Protein AF-A0A7C6F5A3-F1 (afdb_monomer_lite)

Sequence (55 aa):
MYCELHTRTNFSFLQGASHPDELVRQAAEIGLAGIAITDEASVAGIVRAHVTAKE

pLDDT: mean 85.11, std 5.88, range [70.56, 93.06]

Foldseek 3Di:
DAEAAEDEDVLQPPPHDHALLVVLVVCVVVPHPYYHYDHPPDPPRVVNNVVSNVD

Structure (mmCIF, N/CA/C/O backbone):
data_AF-A0A7C6F5A3-F1
#
_entry.id   AF-A0A7C6F5A3-F1
#
loop_
_atom_site.group_PDB
_atom_site.id
_atom_site.type_symbol
_atom_site.label_atom_id
_atom_site.label_alt_id
_atom_site.label_comp_id
_atom_site.label_asym_id
_atom_site.label_entity_id
_atom_site.label_seq_id
_atom_site.pdbx_PDB_ins_code
_atom_site.Cartn_x
_atom_site.Cartn_y
_atom_site.Cartn_z
_atom_site.occupancy
_atom_site.B_iso_or_equiv
_atom_site.auth_seq_id
_atom_site.auth_comp_id
_atom_site.auth_asym_id
_atom_site.auth_atom_id
_atom_site.pdbx_PDB_model_num
ATOM 1 N N . MET A 1 1 ? -17.493 1.089 8.432 1.00 75.00 1 MET A N 1
ATOM 2 C CA . MET A 1 1 ? -16.097 0.722 8.116 1.00 75.00 1 MET A CA 1
ATOM 3 C C . MET A 1 1 ? -15.791 1.195 6.713 1.00 75.00 1 MET A C 1
ATOM 5 O O . MET A 1 1 ? -16.630 0.991 5.845 1.00 75.00 1 MET A O 1
ATOM 9 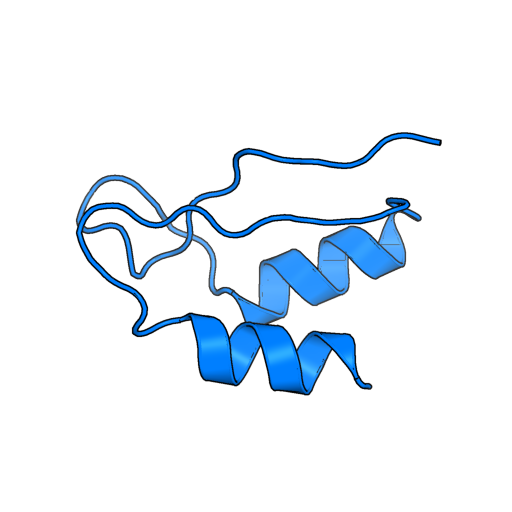N N . TYR A 1 2 ? -14.642 1.834 6.517 1.00 88.19 2 TYR A N 1
ATOM 10 C CA . TYR A 1 2 ? -14.148 2.259 5.209 1.00 88.19 2 TYR A CA 1
ATOM 11 C C . TYR A 1 2 ? -12.840 1.515 4.917 1.00 88.19 2 TYR A C 1
ATOM 13 O O . TYR A 1 2 ? -12.035 1.329 5.832 1.00 88.19 2 TYR A O 1
ATOM 21 N N . CYS A 1 3 ? -12.659 1.075 3.673 1.00 89.88 3 CYS A N 1
ATOM 22 C CA . CYS A 1 3 ? -11.411 0.503 3.178 1.00 89.88 3 CYS A CA 1
ATOM 23 C C . CYS A 1 3 ? -10.954 1.331 1.984 1.00 89.88 3 CYS A C 1
ATOM 25 O O . CYS A 1 3 ? -11.746 1.556 1.069 1.00 89.88 3 CYS A O 1
ATOM 27 N N . GLU A 1 4 ? -9.688 1.731 1.971 1.00 87.94 4 GLU A N 1
ATOM 28 C CA . GLU A 1 4 ? -9.110 2.423 0.824 1.00 87.94 4 GLU A CA 1
ATOM 29 C C . GLU A 1 4 ? -8.582 1.387 -0.167 1.00 87.94 4 GLU A C 1
ATOM 31 O O . GLU A 1 4 ? -7.693 0.608 0.166 1.00 87.94 4 GLU A O 1
ATOM 36 N N . LEU A 1 5 ? -9.144 1.339 -1.375 1.00 91.62 5 LEU A N 1
ATOM 37 C CA . LEU A 1 5 ? -8.801 0.315 -2.369 1.00 91.62 5 LEU A CA 1
ATOM 38 C C . LEU A 1 5 ? -7.921 0.845 -3.507 1.00 91.62 5 LEU A C 1
ATOM 40 O O . LEU A 1 5 ? -7.522 0.063 -4.370 1.00 91.62 5 LEU A O 1
ATOM 44 N N . HIS A 1 6 ? -7.602 2.142 -3.515 1.00 88.94 6 HIS A N 1
ATOM 45 C CA . HIS A 1 6 ? -6.739 2.744 -4.525 1.00 88.94 6 HIS A CA 1
ATOM 46 C C . HIS A 1 6 ? -5.742 3.712 -3.879 1.00 88.94 6 HIS A C 1
ATOM 48 O O . HIS A 1 6 ? -5.916 4.927 -3.905 1.00 88.94 6 HIS A O 1
ATOM 54 N N . THR A 1 7 ? -4.647 3.170 -3.342 1.00 88.94 7 THR A N 1
ATOM 55 C CA . THR A 1 7 ? -3.536 3.971 -2.808 1.00 88.94 7 THR A CA 1
ATOM 56 C C . THR A 1 7 ? -2.273 3.779 -3.633 1.00 88.94 7 THR A C 1
ATOM 58 O O . THR A 1 7 ? -1.925 2.659 -3.995 1.00 88.94 7 THR A O 1
ATOM 61 N N . ARG A 1 8 ? -1.543 4.866 -3.888 1.00 89.81 8 ARG A N 1
ATOM 62 C CA . ARG A 1 8 ? -0.225 4.837 -4.534 1.00 89.81 8 ARG A CA 1
ATOM 63 C C . ARG A 1 8 ? 0.858 5.218 -3.540 1.00 89.81 8 ARG A C 1
ATOM 65 O O . ARG A 1 8 ? 0.654 6.077 -2.687 1.00 89.81 8 ARG A O 1
ATOM 72 N N . THR A 1 9 ? 2.017 4.605 -3.690 1.00 88.81 9 THR A N 1
ATOM 73 C CA . THR A 1 9 ? 3.215 4.859 -2.897 1.00 88.81 9 THR A CA 1
ATOM 74 C C . THR A 1 9 ? 4.277 5.537 -3.757 1.00 88.81 9 THR A C 1
ATOM 76 O O . THR A 1 9 ? 4.129 5.696 -4.969 1.00 88.81 9 THR A O 1
ATOM 79 N N . ASN A 1 10 ? 5.395 5.898 -3.143 1.00 87.50 10 ASN A N 1
ATOM 80 C CA . ASN A 1 10 ? 6.592 6.381 -3.824 1.00 87.50 10 ASN A CA 1
ATOM 81 C C . ASN A 1 10 ? 7.201 5.402 -4.846 1.00 87.50 10 ASN A C 1
ATOM 83 O O . ASN A 1 10 ? 8.088 5.796 -5.603 1.00 87.50 10 ASN A O 1
ATOM 87 N N . PHE A 1 11 ? 6.727 4.154 -4.915 1.00 83.25 11 PHE A N 1
ATOM 88 C CA . PHE A 1 11 ? 7.072 3.224 -5.989 1.00 83.25 11 PHE A CA 1
ATOM 89 C C . PHE A 1 11 ? 6.317 3.508 -7.300 1.00 83.25 11 PHE A C 1
ATOM 91 O O . PHE A 1 11 ? 6.740 3.017 -8.346 1.00 83.25 11 PHE A O 1
ATOM 98 N N . SER A 1 12 ? 5.274 4.345 -7.273 1.00 82.12 12 SER A N 1
ATOM 99 C CA . SER A 1 12 ? 4.653 4.944 -8.460 1.00 82.12 12 SER A CA 1
ATOM 100 C C . SER A 1 12 ? 5.414 6.207 -8.873 1.00 82.12 12 SER A C 1
ATOM 102 O O . SER A 1 12 ? 5.188 7.296 -8.335 1.00 82.12 12 SER A O 1
ATOM 104 N N . PHE A 1 13 ? 6.343 6.070 -9.821 1.00 81.56 13 PHE A N 1
ATOM 105 C CA . PHE A 1 13 ? 7.250 7.157 -10.200 1.00 81.56 13 PHE A CA 1
ATOM 106 C C . PHE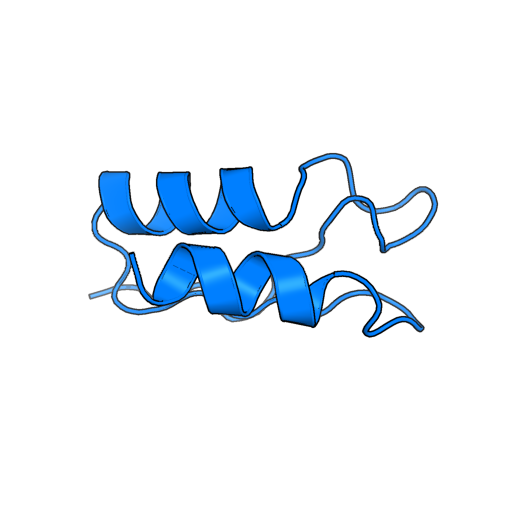 A 1 13 ? 6.492 8.419 -10.646 1.00 81.56 13 PHE A C 1
ATOM 108 O O . PHE A 1 13 ? 5.609 8.352 -11.497 1.00 81.56 13 PHE A O 1
ATOM 115 N N . LEU A 1 14 ? 6.847 9.571 -10.061 1.00 84.56 14 L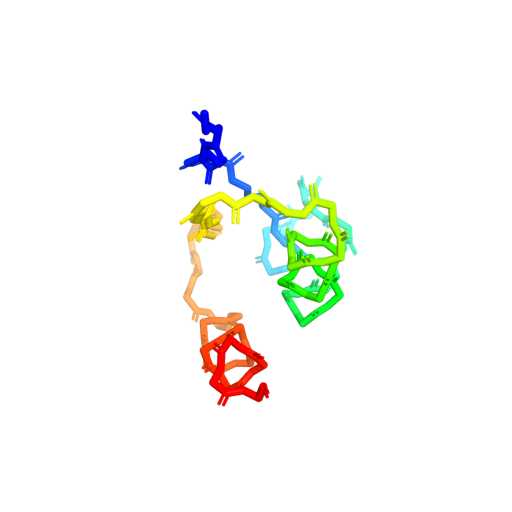EU A N 1
ATOM 116 C CA . LEU A 1 14 ? 6.217 10.886 -10.287 1.00 84.56 14 LEU A CA 1
ATOM 117 C C . LEU A 1 14 ? 4.712 10.964 -9.961 1.00 84.56 14 LEU A C 1
ATOM 119 O O . LEU A 1 14 ? 4.082 11.977 -10.259 1.00 84.56 14 LEU A O 1
ATOM 123 N N . GLN A 1 15 ? 4.135 9.929 -9.345 1.00 81.00 15 GLN A N 1
ATOM 124 C CA . GLN A 1 15 ? 2.696 9.838 -9.080 1.00 81.00 15 GLN A CA 1
ATOM 125 C C . GLN A 1 15 ? 2.343 9.486 -7.631 1.00 81.00 15 GLN A C 1
ATOM 127 O O . GLN A 1 15 ? 1.204 9.707 -7.224 1.00 81.00 15 GLN A O 1
ATOM 132 N N . GLY A 1 16 ? 3.289 8.972 -6.845 1.00 78.88 16 GLY A N 1
ATOM 133 C CA . GLY A 1 16 ? 3.141 8.793 -5.405 1.00 78.88 16 GLY A CA 1
ATOM 134 C C . GLY A 1 16 ? 4.349 9.336 -4.646 1.00 78.88 16 GLY A C 1
ATOM 135 O O . GLY A 1 16 ? 5.464 9.366 -5.165 1.00 78.88 16 GLY A 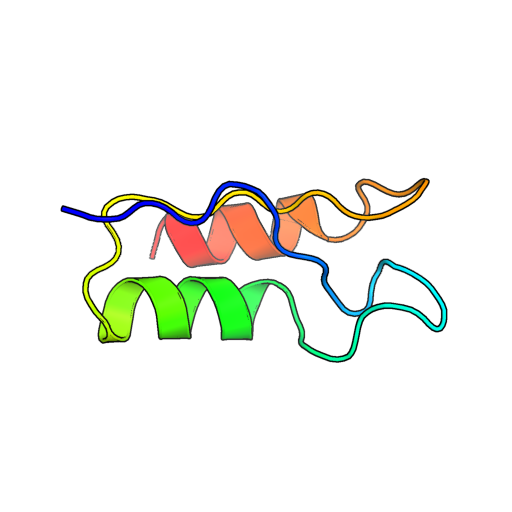O 1
ATOM 136 N N . ALA A 1 17 ? 4.108 9.812 -3.425 1.00 82.44 17 ALA A N 1
ATOM 137 C CA . ALA A 1 17 ? 5.123 10.453 -2.584 1.00 82.44 17 ALA A CA 1
ATOM 138 C C . ALA A 1 17 ? 5.386 9.691 -1.277 1.00 82.44 17 ALA A C 1
ATOM 140 O O . ALA A 1 17 ? 6.525 9.633 -0.824 1.00 82.44 17 ALA A O 1
ATOM 141 N N . SER A 1 18 ? 4.352 9.095 -0.685 1.00 88.38 18 SER A N 1
ATOM 142 C CA . SER A 1 18 ? 4.439 8.441 0.623 1.00 88.38 18 SER A CA 1
ATOM 143 C C . SER A 1 18 ? 5.052 7.046 0.545 1.00 88.38 18 SER A C 1
ATOM 145 O O . SER A 1 18 ? 4.852 6.321 -0.434 1.00 88.38 18 SER A O 1
ATOM 147 N N . HIS A 1 19 ? 5.764 6.643 1.596 1.00 86.50 19 HIS A N 1
ATOM 148 C CA . HIS A 1 19 ? 6.268 5.279 1.708 1.00 86.50 19 HIS A CA 1
ATOM 149 C C . HIS A 1 19 ? 5.129 4.288 2.028 1.00 86.50 19 HIS A C 1
ATOM 151 O O . HIS A 1 19 ? 4.162 4.652 2.703 1.00 86.50 19 HIS A O 1
ATOM 157 N N . PRO A 1 20 ? 5.211 3.028 1.560 1.00 86.56 20 PRO A N 1
ATOM 158 C CA . PRO A 1 20 ? 4.194 2.013 1.844 1.00 86.56 20 PRO A CA 1
ATOM 159 C C . PRO A 1 20 ? 3.982 1.755 3.343 1.00 86.56 20 PRO A C 1
ATOM 161 O O . PRO A 1 20 ? 2.847 1.597 3.776 1.00 86.56 20 PRO A O 1
ATOM 164 N N . ASP A 1 21 ? 5.053 1.716 4.135 1.00 87.50 21 ASP A N 1
ATOM 165 C CA . ASP A 1 21 ? 5.014 1.496 5.586 1.00 87.50 21 ASP A CA 1
ATOM 166 C C . ASP A 1 21 ? 4.313 2.642 6.332 1.00 87.50 21 ASP A C 1
ATOM 168 O O . ASP A 1 21 ? 3.449 2.399 7.175 1.00 87.50 21 ASP A O 1
ATOM 172 N N . GLU A 1 22 ? 4.597 3.892 5.961 1.00 90.12 22 GLU A N 1
ATOM 173 C CA . GLU A 1 22 ? 3.919 5.071 6.509 1.00 90.12 22 GLU A CA 1
ATOM 174 C C . GLU A 1 22 ? 2.409 5.037 6.243 1.00 90.12 22 GLU A C 1
ATOM 176 O O . GLU A 1 22 ? 1.615 5.281 7.152 1.00 90.12 22 GLU A O 1
ATOM 181 N N . LEU A 1 23 ? 2.010 4.691 5.015 1.00 89.75 23 LEU A N 1
ATOM 182 C CA . LEU A 1 23 ? 0.604 4.607 4.613 1.00 89.75 23 LEU A CA 1
ATOM 183 C C . LEU A 1 23 ? -0.146 3.508 5.368 1.00 89.75 23 LEU A C 1
ATOM 185 O O . LEU A 1 23 ? -1.271 3.730 5.812 1.00 89.75 23 LEU A O 1
ATOM 189 N N . VAL A 1 24 ? 0.474 2.338 5.542 1.00 89.88 24 VAL A N 1
ATOM 190 C CA . VAL A 1 24 ? -0.116 1.225 6.298 1.00 89.88 24 VAL A CA 1
ATOM 191 C C . VAL A 1 24 ? -0.257 1.586 7.777 1.00 89.88 24 VAL A C 1
ATOM 193 O O . VAL A 1 24 ? -1.320 1.361 8.356 1.00 89.88 24 VAL A O 1
ATOM 196 N N . ARG A 1 25 ? 0.762 2.211 8.382 1.00 91.50 25 ARG A N 1
ATOM 197 C CA . ARG A 1 25 ? 0.690 2.671 9.776 1.00 91.50 25 ARG A CA 1
ATOM 198 C C . ARG A 1 25 ? -0.421 3.699 9.965 1.00 91.50 25 ARG A C 1
ATOM 200 O O . ARG A 1 25 ? -1.234 3.563 10.873 1.00 91.50 25 ARG A O 1
ATOM 207 N N . GLN A 1 26 ? -0.504 4.687 9.080 1.00 91.88 26 GLN A N 1
ATOM 208 C CA . GLN A 1 26 ? -1.544 5.708 9.149 1.00 91.88 26 GLN A CA 1
ATOM 209 C C . GLN A 1 26 ? -2.945 5.113 8.937 1.00 91.88 26 GLN A C 1
ATOM 211 O O . GLN A 1 26 ? -3.883 5.504 9.627 1.00 91.88 26 GLN A O 1
ATOM 216 N N . ALA A 1 27 ? -3.093 4.139 8.032 1.00 90.44 27 ALA A N 1
ATOM 217 C CA . ALA A 1 27 ? -4.341 3.407 7.825 1.00 90.44 27 ALA A CA 1
ATOM 218 C C . ALA A 1 27 ? -4.812 2.684 9.096 1.00 90.44 27 ALA A C 1
ATOM 220 O O . ALA A 1 27 ? -6.002 2.726 9.420 1.00 90.44 27 ALA A O 1
ATOM 221 N N . ALA A 1 28 ? -3.885 2.062 9.828 1.00 89.81 28 ALA A N 1
ATOM 222 C CA . ALA A 1 28 ? -4.170 1.432 11.112 1.00 89.81 28 ALA A CA 1
ATOM 223 C C . ALA A 1 28 ? -4.531 2.470 12.191 1.00 89.81 28 ALA A C 1
ATOM 225 O O . ALA A 1 28 ? -5.521 2.292 12.899 1.00 89.81 28 ALA A O 1
ATOM 226 N N . GLU A 1 29 ? -3.790 3.581 12.274 1.00 92.44 29 GLU A N 1
ATOM 227 C CA . GLU A 1 29 ? -4.027 4.664 13.244 1.00 92.44 29 GLU A CA 1
ATOM 228 C C . GLU A 1 29 ? -5.415 5.304 13.096 1.00 92.44 29 GLU A C 1
ATOM 230 O O . GLU A 1 29 ? -6.078 5.583 14.095 1.00 92.44 29 GLU A O 1
ATOM 235 N N . ILE A 1 30 ? -5.887 5.510 11.863 1.00 93.06 30 ILE A N 1
ATOM 236 C CA . ILE A 1 30 ? -7.216 6.088 11.600 1.00 93.06 30 ILE A CA 1
ATOM 237 C C . ILE A 1 30 ? -8.347 5.044 11.612 1.00 93.06 30 ILE A C 1
ATOM 239 O O . ILE A 1 30 ? -9.512 5.401 11.426 1.00 93.06 30 ILE A O 1
ATOM 243 N N . GLY A 1 31 ? -8.030 3.763 11.827 1.00 91.00 31 GLY A N 1
ATOM 244 C CA . GLY A 1 31 ? -9.012 2.683 11.929 1.00 91.00 31 GLY A CA 1
ATOM 245 C C . GLY A 1 31 ? -9.654 2.282 10.598 1.00 91.00 31 GLY A C 1
ATOM 246 O O . GLY A 1 31 ? -10.842 1.938 10.567 1.00 91.00 31 GLY A O 1
ATOM 247 N N . LEU A 1 32 ? -8.904 2.327 9.489 1.00 91.06 32 LEU A N 1
ATOM 248 C CA . LEU A 1 32 ? -9.364 1.742 8.227 1.00 91.06 32 LEU A CA 1
ATOM 249 C C . LEU A 1 32 ? -9.570 0.235 8.389 1.00 91.06 32 LEU A C 1
ATOM 251 O O . LEU A 1 32 ? -8.782 -0.457 9.025 1.00 91.06 32 LEU A O 1
ATOM 255 N N . ALA A 1 33 ? -10.616 -0.292 7.758 1.00 89.81 33 ALA A N 1
ATOM 256 C CA . ALA A 1 33 ? -10.858 -1.733 7.727 1.00 89.81 33 ALA A CA 1
ATOM 257 C C . ALA A 1 33 ? -9.928 -2.471 6.745 1.00 89.81 33 ALA A C 1
ATOM 259 O O . ALA A 1 33 ? -9.854 -3.697 6.764 1.00 89.81 33 ALA A O 1
ATOM 260 N N . GLY A 1 34 ? -9.213 -1.731 5.898 1.00 88.56 34 GLY A N 1
ATOM 261 C CA . GLY A 1 34 ? -8.213 -2.252 4.978 1.00 88.56 34 GLY A CA 1
ATOM 262 C C . GLY A 1 34 ? -7.654 -1.155 4.077 1.00 88.56 34 GLY A C 1
ATOM 263 O O . GLY A 1 34 ? -8.298 -0.125 3.862 1.00 88.56 34 GLY A O 1
ATOM 264 N N . ILE A 1 35 ? -6.457 -1.392 3.547 1.00 91.56 35 ILE A N 1
ATOM 265 C CA . ILE A 1 35 ? -5.783 -0.525 2.578 1.00 91.56 35 ILE A CA 1
ATOM 266 C C . ILE A 1 35 ? -5.206 -1.381 1.446 1.00 91.56 35 ILE A C 1
ATOM 268 O O . ILE A 1 35 ? -4.577 -2.408 1.702 1.00 91.56 35 ILE A O 1
ATOM 272 N N . ALA A 1 36 ? -5.425 -0.975 0.198 1.00 90.69 36 ALA A N 1
ATOM 273 C CA . ALA A 1 36 ? -4.822 -1.588 -0.977 1.00 90.69 36 ALA A CA 1
ATOM 274 C C . ALA A 1 36 ? -3.791 -0.646 -1.595 1.00 90.69 36 ALA A C 1
ATOM 276 O O . ALA A 1 36 ? -4.076 0.519 -1.883 1.00 90.69 36 ALA A O 1
ATOM 277 N N . ILE A 1 37 ? -2.599 -1.187 -1.835 1.00 88.12 37 ILE A N 1
ATOM 278 C CA . ILE A 1 37 ? -1.528 -0.503 -2.552 1.00 88.12 37 ILE A CA 1
ATOM 279 C C . ILE A 1 37 ? -1.574 -0.932 -4.016 1.00 88.12 37 ILE A C 1
ATOM 281 O O . ILE A 1 37 ? -1.379 -2.103 -4.340 1.00 88.12 37 ILE A O 1
ATOM 285 N N . THR A 1 38 ? -1.841 0.026 -4.894 1.00 88.50 38 THR A N 1
ATOM 286 C CA . THR A 1 38 ? -2.036 -0.145 -6.336 1.00 88.50 38 THR A CA 1
ATOM 287 C C . THR A 1 38 ? -1.038 0.731 -7.090 1.00 88.50 38 THR A C 1
ATOM 289 O O . THR A 1 38 ? -1.415 1.699 -7.755 1.00 88.50 38 THR A O 1
ATOM 292 N N . ASP A 1 39 ? 0.250 0.429 -6.927 1.00 84.88 39 ASP A N 1
ATOM 293 C CA . ASP A 1 39 ? 1.316 1.178 -7.585 1.00 84.88 39 ASP A CA 1
ATOM 294 C C . ASP A 1 39 ? 1.322 0.991 -9.105 1.00 84.88 39 ASP A C 1
ATOM 296 O O . ASP A 1 39 ? 1.016 -0.083 -9.629 1.00 84.88 39 ASP A O 1
ATOM 300 N N . GLU A 1 40 ? 1.697 2.042 -9.832 1.00 81.19 40 GLU A N 1
ATOM 301 C CA . G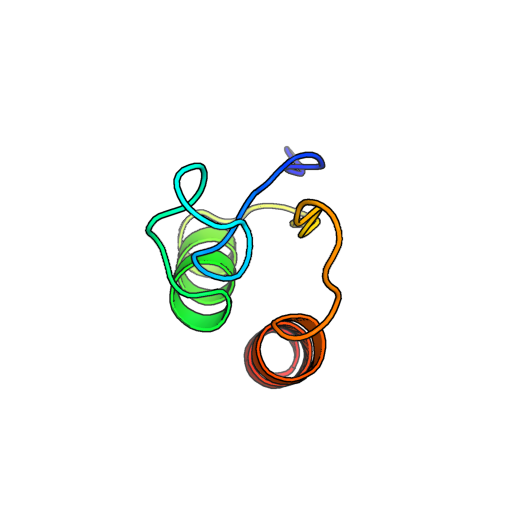LU A 1 40 ? 1.799 1.979 -11.284 1.00 81.19 40 GLU A CA 1
ATOM 302 C C . GLU A 1 40 ? 3.062 1.228 -11.714 1.00 81.19 40 GLU A C 1
ATOM 304 O O . GLU A 1 40 ? 4.180 1.586 -11.343 1.00 81.19 40 GLU A O 1
ATOM 309 N N . ALA A 1 41 ? 2.868 0.187 -12.529 1.00 74.06 41 ALA A N 1
ATOM 310 C CA . ALA A 1 41 ? 3.925 -0.592 -13.177 1.00 74.06 41 ALA A CA 1
ATOM 311 C C . ALA A 1 41 ? 4.979 -1.209 -12.229 1.00 74.06 41 ALA A C 1
ATOM 313 O O . ALA A 1 41 ? 6.052 -1.612 -12.681 1.00 74.06 41 ALA A O 1
ATOM 314 N N . SER A 1 42 ? 4.688 -1.325 -10.927 1.00 75.06 42 SER A N 1
ATOM 315 C CA . SER A 1 42 ? 5.629 -1.848 -9.936 1.00 75.06 42 SER A CA 1
ATOM 316 C C . SER A 1 42 ? 4.928 -2.545 -8.772 1.00 75.06 42 SER A C 1
ATOM 318 O O . SER A 1 42 ? 3.875 -2.126 -8.310 1.00 75.06 42 SER A O 1
ATOM 320 N N . VAL A 1 43 ? 5.564 -3.602 -8.263 1.00 76.62 43 VAL A N 1
ATOM 321 C CA . VAL A 1 43 ? 5.202 -4.292 -7.010 1.00 76.62 43 VAL A CA 1
ATOM 322 C C . VAL A 1 43 ? 6.311 -4.175 -5.956 1.00 76.62 43 VAL A C 1
ATOM 324 O O . VAL A 1 43 ? 6.297 -4.866 -4.940 1.00 76.62 43 VAL A O 1
ATOM 327 N N . ALA A 1 44 ? 7.298 -3.301 -6.180 1.00 77.75 44 ALA A N 1
ATOM 328 C CA . ALA A 1 44 ? 8.496 -3.202 -5.343 1.00 77.75 44 ALA A CA 1
ATOM 329 C C . ALA A 1 44 ? 8.207 -2.760 -3.891 1.00 77.75 44 ALA A C 1
ATOM 331 O O . ALA A 1 44 ? 8.993 -3.058 -2.987 1.00 77.75 44 ALA A O 1
ATOM 332 N N . GLY A 1 45 ? 7.079 -2.083 -3.654 1.00 70.56 45 GLY A N 1
ATOM 333 C CA . GLY A 1 45 ? 6.646 -1.632 -2.329 1.00 70.56 45 GLY A CA 1
ATOM 334 C C . GLY A 1 45 ? 5.913 -2.678 -1.484 1.00 70.56 45 GLY A C 1
ATOM 335 O O . GLY A 1 45 ? 5.832 -2.515 -0.266 1.00 70.56 45 GLY A O 1
ATOM 336 N N . ILE A 1 46 ? 5.427 -3.774 -2.085 1.00 79.38 46 ILE A N 1
ATOM 337 C CA . ILE A 1 46 ? 4.512 -4.724 -1.423 1.00 79.38 46 ILE A CA 1
ATOM 338 C C . ILE A 1 46 ? 5.152 -5.443 -0.236 1.00 79.38 46 ILE A C 1
ATOM 340 O O . ILE A 1 46 ? 4.490 -5.647 0.777 1.00 79.38 46 ILE A O 1
ATOM 344 N N . VAL A 1 47 ? 6.434 -5.808 -0.318 1.00 83.62 47 VAL A N 1
ATOM 345 C CA . VAL A 1 47 ? 7.100 -6.533 0.779 1.00 83.62 47 VAL A CA 1
ATOM 346 C C . VAL A 1 47 ? 7.156 -5.676 2.045 1.00 83.62 47 VAL A C 1
ATOM 348 O O . VAL A 1 47 ? 6.855 -6.173 3.124 1.00 83.62 47 VAL A O 1
ATOM 351 N N . ARG A 1 48 ? 7.480 -4.383 1.913 1.00 80.50 48 ARG A N 1
ATOM 352 C CA . ARG A 1 48 ? 7.498 -3.438 3.042 1.00 80.50 48 ARG A CA 1
ATOM 353 C C . ARG A 1 48 ? 6.099 -3.217 3.608 1.00 80.50 48 ARG A C 1
ATOM 355 O O . ARG A 1 48 ? 5.916 -3.365 4.809 1.00 80.50 48 ARG A O 1
ATOM 362 N N . ALA A 1 49 ? 5.119 -2.972 2.739 1.00 72.81 49 ALA A N 1
ATOM 363 C CA . ALA A 1 49 ? 3.723 -2.817 3.143 1.00 72.81 49 ALA A CA 1
ATOM 364 C C . ALA A 1 49 ? 3.200 -4.029 3.931 1.00 72.81 49 ALA A C 1
ATOM 366 O O . ALA A 1 49 ? 2.546 -3.876 4.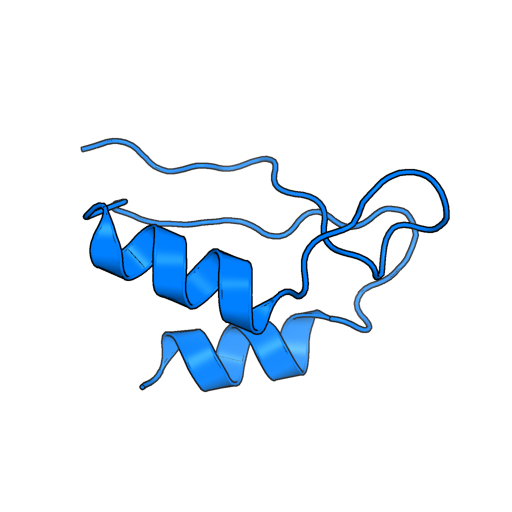956 1.00 72.81 49 ALA A O 1
ATOM 367 N N . HIS A 1 50 ? 3.512 -5.241 3.463 1.00 83.00 50 HIS A N 1
ATOM 368 C CA . HIS A 1 50 ? 3.044 -6.487 4.072 1.00 83.00 50 HIS A CA 1
ATOM 369 C C . HIS A 1 50 ? 3.707 -6.795 5.412 1.00 83.00 50 HIS A C 1
ATOM 371 O O . HIS A 1 50 ? 3.076 -7.396 6.275 1.00 83.00 50 HIS A O 1
ATOM 377 N N . VAL A 1 51 ? 4.975 -6.413 5.588 1.00 86.62 51 VAL A N 1
ATOM 378 C CA . VAL A 1 51 ? 5.654 -6.540 6.884 1.00 86.62 51 VAL A CA 1
ATOM 379 C C . VAL A 1 51 ? 5.002 -5.606 7.899 1.00 86.62 51 VAL A C 1
ATOM 381 O O . VAL A 1 51 ? 4.569 -6.087 8.938 1.00 86.62 51 VAL A O 1
ATOM 384 N N . THR A 1 52 ? 4.829 -4.323 7.569 1.00 82.88 52 THR A N 1
ATOM 385 C CA . THR A 1 52 ? 4.191 -3.347 8.469 1.00 82.88 52 THR A CA 1
ATOM 386 C C . THR A 1 52 ? 2.731 -3.687 8.768 1.00 82.88 52 THR A C 1
ATOM 388 O O . THR A 1 52 ? 2.268 -3.459 9.873 1.00 82.88 52 THR A O 1
ATOM 391 N N . ALA A 1 53 ? 1.997 -4.284 7.825 1.00 80.25 53 ALA A N 1
ATOM 392 C CA . ALA A 1 53 ? 0.612 -4.704 8.057 1.00 80.25 53 ALA A CA 1
ATOM 393 C C . ALA A 1 53 ? 0.469 -5.885 9.039 1.00 80.25 53 ALA A C 1
ATOM 395 O O . ALA A 1 53 ? -0.646 -6.198 9.454 1.00 80.25 53 ALA A O 1
ATOM 396 N N . LYS A 1 54 ? 1.564 -6.592 9.344 1.00 83.00 54 LYS A N 1
ATOM 397 C CA . LYS A 1 54 ? 1.586 -7.724 10.282 1.00 83.00 54 LYS A CA 1
ATOM 398 C C . LYS A 1 54 ? 2.054 -7.349 11.687 1.00 83.00 54 LYS A C 1
ATOM 400 O O . LYS A 1 54 ? 1.977 -8.210 12.565 1.00 83.00 54 LYS A O 1
ATOM 405 N N . GLU A 1 55 ? 2.580 -6.142 11.859 1.00 71.25 55 GLU A N 1
ATOM 406 C CA . GLU A 1 55 ? 2.948 -5.570 13.159 1.00 71.25 55 GLU A CA 1
ATOM 407 C C . GLU A 1 55 ? 1.718 -4.960 13.840 1.00 71.25 55 GLU A C 1
ATOM 409 O O . GLU A 1 55 ? 1.604 -5.139 15.074 1.00 71.25 55 GLU A O 1
#

Secondary structure (DSSP, 8-state):
--EEEEE--TTSTTT--S-HHHHHHHHHHTT-SEEEE--SS--TTHHHHHHHTT-

Radius of gyration: 10.45 Å; chains: 1; bounding box: 25×19×26 Å